Protein AF-A0A4Y4XP74-F1 (afdb_monomer_lite)

Structure (mmCIF, N/CA/C/O backbone):
data_AF-A0A4Y4XP74-F1
#
_entry.id   AF-A0A4Y4XP74-F1
#
loop_
_atom_site.group_PDB
_atom_site.id
_atom_site.type_symbol
_atom_site.label_atom_id
_atom_site.label_alt_id
_atom_site.label_comp_id
_atom_site.label_asym_id
_atom_site.label_entity_id
_atom_site.label_seq_id
_atom_site.pdbx_PDB_ins_code
_atom_site.Cartn_x
_atom_site.Cartn_y
_atom_site.Cartn_z
_atom_site.occupancy
_atom_site.B_iso_or_equiv
_atom_site.auth_seq_id
_atom_site.auth_comp_id
_atom_site.auth_asym_id
_atom_site.auth_atom_id
_atom_site.pdbx_PDB_model_num
ATOM 1 N N . VAL A 1 1 ? 3.881 -3.356 1.760 1.00 80.00 1 VAL A N 1
ATOM 2 C CA . VAL A 1 1 ? 5.289 -3.201 1.310 1.00 80.00 1 VAL A CA 1
ATOM 3 C C . VAL A 1 1 ? 5.474 -3.313 -0.202 1.00 80.00 1 VAL A C 1
ATOM 5 O O . VAL A 1 1 ? 6.354 -2.639 -0.710 1.00 80.00 1 VAL A O 1
ATOM 8 N N . GLN A 1 2 ? 4.648 -4.081 -0.934 1.00 97.31 2 GLN A N 1
ATOM 9 C CA . GLN A 1 2 ? 4.827 -4.290 -2.382 1.00 97.31 2 GLN A CA 1
ATOM 10 C C . GLN A 1 2 ? 4.894 -2.986 -3.195 1.00 97.31 2 GLN A C 1
ATOM 12 O O . GLN A 1 2 ? 5.856 -2.777 -3.920 1.00 97.31 2 GLN A O 1
ATOM 17 N N . VAL A 1 3 ? 3.930 -2.073 -3.022 1.00 98.19 3 VAL A N 1
ATOM 18 C CA . VAL A 1 3 ? 3.902 -0.797 -3.766 1.00 98.19 3 VAL A CA 1
ATOM 19 C C . VAL A 1 3 ? 5.115 0.085 -3.448 1.00 98.19 3 VAL A C 1
ATOM 21 O O . VAL A 1 3 ? 5.688 0.674 -4.353 1.00 98.19 3 VAL A O 1
ATOM 24 N N . MET A 1 4 ? 5.554 0.127 -2.186 1.00 98.31 4 MET A N 1
ATOM 25 C CA . MET A 1 4 ? 6.754 0.875 -1.778 1.00 98.31 4 MET A CA 1
ATOM 26 C C . MET A 1 4 ? 8.034 0.284 -2.396 1.00 98.31 4 MET A C 1
ATOM 28 O O . MET A 1 4 ? 8.922 1.019 -2.824 1.00 98.31 4 MET A O 1
ATOM 32 N N . GLY A 1 5 ? 8.123 -1.048 -2.480 1.00 98.50 5 GLY A N 1
ATOM 33 C CA . GLY A 1 5 ? 9.223 -1.730 -3.165 1.00 98.50 5 GLY A CA 1
ATOM 34 C C . GLY A 1 5 ? 9.224 -1.460 -4.670 1.00 98.50 5 GLY A C 1
ATOM 35 O O . GLY A 1 5 ? 10.266 -1.140 -5.238 1.00 98.50 5 GLY A O 1
ATOM 36 N N . ASN A 1 6 ? 8.048 -1.512 -5.298 1.00 98.44 6 ASN A N 1
ATOM 37 C CA . ASN A 1 6 ? 7.871 -1.191 -6.712 1.00 98.44 6 ASN A CA 1
ATOM 38 C C . ASN A 1 6 ? 8.270 0.262 -7.017 1.00 98.44 6 ASN A C 1
ATOM 40 O O . ASN A 1 6 ? 8.949 0.502 -8.012 1.00 98.44 6 ASN A O 1
ATOM 44 N N . ASP A 1 7 ? 7.901 1.216 -6.157 1.00 98.50 7 ASP A N 1
ATOM 45 C CA . ASP A 1 7 ? 8.295 2.625 -6.286 1.00 98.50 7 ASP A CA 1
ATOM 46 C C . ASP A 1 7 ? 9.816 2.804 -6.193 1.00 98.50 7 ASP A C 1
ATOM 48 O O . ASP A 1 7 ? 10.427 3.444 -7.048 1.00 98.50 7 ASP A O 1
ATOM 52 N N . THR A 1 8 ? 10.458 2.124 -5.239 1.00 98.44 8 THR A N 1
ATOM 53 C CA . THR A 1 8 ? 11.925 2.125 -5.121 1.00 98.44 8 THR A CA 1
ATOM 54 C C . THR A 1 8 ? 12.589 1.569 -6.387 1.00 98.44 8 THR A C 1
ATOM 56 O O . THR A 1 8 ? 13.534 2.165 -6.910 1.00 98.44 8 THR A O 1
ATOM 59 N N . ALA A 1 9 ? 12.084 0.452 -6.923 1.00 98.38 9 ALA A N 1
ATOM 60 C CA . ALA A 1 9 ? 12.598 -0.145 -8.156 1.00 98.38 9 ALA A CA 1
ATOM 61 C C . ALA A 1 9 ? 12.424 0.786 -9.370 1.00 98.38 9 ALA A C 1
ATOM 63 O O . ALA A 1 9 ? 13.342 0.910 -10.185 1.00 98.38 9 ALA A O 1
ATOM 64 N N . ILE A 1 10 ? 11.280 1.474 -9.468 1.00 98.50 10 ILE A N 1
ATOM 65 C CA . ILE A 1 10 ? 11.027 2.498 -10.490 1.00 98.50 10 ILE A CA 1
ATOM 66 C C . ILE A 1 10 ? 12.017 3.655 -10.345 1.00 98.50 10 ILE A C 1
ATOM 68 O O . ILE A 1 10 ? 12.624 4.046 -11.341 1.00 98.50 10 ILE A O 1
ATOM 72 N N . GLY A 1 11 ? 12.212 4.176 -9.131 1.00 98.25 11 GLY A N 1
ATOM 73 C CA . GLY A 1 11 ? 13.128 5.285 -8.861 1.00 98.25 11 GLY A CA 1
ATOM 74 C C . GLY A 1 11 ? 14.564 4.965 -9.277 1.00 98.25 11 GLY A C 1
ATOM 75 O O . GLY A 1 11 ? 15.197 5.748 -9.990 1.00 98.25 11 GLY A O 1
ATOM 76 N N . ILE A 1 12 ? 15.052 3.771 -8.926 1.00 98.25 12 ILE A N 1
ATOM 77 C CA . ILE A 1 12 ? 16.371 3.299 -9.365 1.00 98.25 12 ILE A CA 1
ATOM 78 C C . ILE A 1 12 ? 16.412 3.196 -10.895 1.00 98.25 12 ILE A C 1
ATOM 80 O O . ILE A 1 12 ? 17.285 3.798 -11.513 1.00 98.25 12 ILE A O 1
ATOM 84 N N . ALA A 1 13 ? 15.459 2.510 -11.530 1.00 97.44 13 ALA A N 1
ATOM 85 C CA . ALA A 1 13 ? 15.429 2.332 -12.986 1.00 97.44 13 ALA A CA 1
ATOM 86 C C . ALA A 1 13 ? 15.348 3.660 -13.766 1.00 97.44 13 ALA A C 1
ATOM 88 O O . ALA A 1 13 ? 15.978 3.816 -14.816 1.00 97.44 13 ALA A O 1
ATOM 89 N N . ALA A 1 14 ? 14.603 4.637 -13.249 1.00 96.88 14 ALA A N 1
ATOM 90 C CA . ALA A 1 14 ? 14.483 5.963 -13.841 1.00 96.88 14 ALA A CA 1
ATOM 91 C C . ALA A 1 14 ? 15.822 6.723 -13.819 1.00 96.88 14 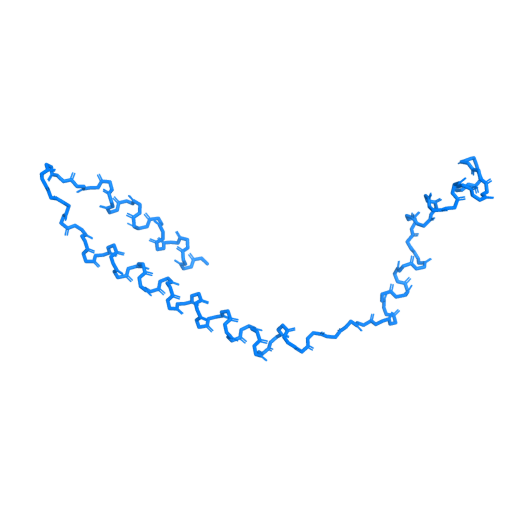ALA A C 1
ATOM 93 O O . ALA A 1 14 ? 16.145 7.403 -14.794 1.00 96.88 14 ALA A O 1
ATOM 94 N N . SER A 1 15 ? 16.627 6.544 -12.763 1.00 97.12 15 SER A N 1
ATOM 95 C CA . SER A 1 15 ? 17.951 7.174 -12.621 1.00 97.12 15 SER A CA 1
ATOM 96 C C . SER A 1 15 ? 19.018 6.632 -13.583 1.00 97.12 15 SER A C 1
ATOM 98 O O . SER A 1 15 ? 20.012 7.307 -13.827 1.00 97.12 15 SER A O 1
ATOM 100 N N . GLN A 1 16 ? 18.826 5.432 -14.143 1.00 97.00 16 GLN A N 1
ATOM 101 C CA . GLN A 1 16 ? 19.823 4.731 -14.969 1.00 97.00 16 GLN A CA 1
ATOM 102 C C . GLN A 1 16 ? 19.657 4.988 -16.483 1.00 97.00 16 GLN A C 1
ATOM 104 O O . GLN A 1 16 ? 19.983 4.138 -17.316 1.00 97.00 16 GLN A O 1
ATOM 109 N N . GLY A 1 17 ? 19.103 6.142 -16.866 1.00 92.44 17 GLY A N 1
ATOM 110 C CA . GLY A 1 17 ? 19.029 6.564 -18.268 1.00 92.44 17 GLY A CA 1
ATOM 111 C C . GLY A 1 17 ? 20.397 7.000 -18.799 1.00 92.44 17 GLY A C 1
ATOM 112 O O . GLY A 1 17 ? 21.124 7.694 -18.096 1.00 92.44 17 GLY A O 1
ATOM 113 N N . ASN A 1 18 ? 20.738 6.627 -20.036 1.00 91.88 18 ASN A N 1
ATOM 114 C CA . ASN A 1 18 ? 21.992 7.036 -20.673 1.00 91.88 18 ASN A CA 1
ATOM 115 C C . ASN A 1 18 ? 21.696 7.841 -21.943 1.00 91.88 18 ASN A C 1
ATOM 117 O O . ASN A 1 18 ? 21.002 7.355 -22.835 1.00 91.88 18 ASN A O 1
ATOM 121 N N . PHE A 1 19 ? 22.245 9.057 -22.015 1.00 93.50 19 PHE A N 1
ATOM 122 C CA . PHE A 1 19 ? 22.097 9.982 -23.144 1.00 93.50 19 PHE A CA 1
ATOM 123 C C . PHE A 1 19 ? 20.630 10.176 -23.574 1.00 93.50 19 PHE A C 1
ATOM 125 O O . PHE A 1 19 ? 19.808 10.622 -22.772 1.00 93.50 19 PHE A O 1
ATOM 132 N N . GLU A 1 20 ? 20.288 9.858 -24.823 1.00 93.25 20 GLU A N 1
ATOM 133 C CA . GLU A 1 20 ? 18.979 10.126 -25.416 1.00 93.25 20 GLU A CA 1
ATOM 134 C C . GLU A 1 20 ? 17.887 9.146 -24.961 1.00 93.25 20 GLU A C 1
ATOM 136 O O . GLU A 1 20 ? 16.703 9.397 -25.206 1.00 93.25 20 GLU A O 1
ATOM 141 N N . LEU A 1 21 ? 18.240 8.018 -24.322 1.00 92.88 21 LEU A N 1
ATOM 142 C CA . LEU A 1 21 ? 17.270 6.961 -24.048 1.00 92.88 21 LEU A CA 1
ATOM 143 C C . LEU A 1 21 ? 17.497 6.217 -22.727 1.00 92.88 21 LEU A C 1
ATOM 145 O O . LEU A 1 21 ? 18.553 5.667 -22.429 1.00 92.88 21 LEU A O 1
ATOM 149 N N . ASN A 1 22 ? 16.417 6.086 -21.959 1.00 96.12 22 ASN A N 1
ATOM 150 C CA . ASN A 1 22 ? 16.339 5.129 -20.860 1.00 96.12 22 ASN A CA 1
ATOM 151 C C . ASN A 1 22 ? 15.831 3.774 -21.392 1.00 96.12 22 ASN A C 1
ATOM 153 O O . ASN A 1 22 ? 14.725 3.700 -21.930 1.00 96.12 22 ASN A O 1
ATOM 157 N N . VAL A 1 23 ? 16.624 2.710 -21.232 1.00 96.19 23 VAL A N 1
ATOM 158 C CA . VAL A 1 23 ? 16.307 1.341 -21.693 1.00 96.19 23 VAL A CA 1
ATOM 159 C C . VAL A 1 23 ? 15.595 0.479 -20.640 1.00 96.19 23 VAL A C 1
ATOM 161 O O . VAL A 1 23 ? 15.135 -0.617 -20.944 1.00 96.19 23 VAL A O 1
ATOM 164 N N . PHE A 1 24 ? 15.414 0.987 -19.418 1.00 97.62 24 PHE A N 1
ATOM 165 C CA . PHE A 1 24 ? 14.703 0.321 -18.320 1.00 97.62 24 PHE A CA 1
ATOM 166 C C . PHE A 1 24 ? 13.178 0.535 -18.361 1.00 97.62 24 PHE A C 1
ATOM 168 O O . PHE A 1 24 ? 12.460 0.174 -17.428 1.00 97.62 24 PHE A O 1
ATOM 175 N N . LYS A 1 25 ? 12.637 1.087 -19.456 1.00 97.12 25 LYS A N 1
ATOM 176 C CA . LYS A 1 25 ? 11.191 1.319 -19.630 1.00 97.12 25 LYS A CA 1
ATOM 177 C C . LYS A 1 25 ? 10.321 0.083 -19.331 1.00 97.12 25 LYS A C 1
ATOM 179 O O . LYS A 1 25 ? 9.306 0.274 -18.663 1.00 97.12 25 LYS A O 1
ATOM 184 N N . PRO A 1 26 ? 10.683 -1.159 -19.734 1.00 98.38 26 PRO A N 1
ATOM 185 C CA . PRO A 1 26 ? 9.864 -2.336 -19.434 1.00 98.38 26 PRO A CA 1
ATOM 186 C C . PRO A 1 26 ? 9.696 -2.610 -17.933 1.00 98.38 26 PRO A C 1
ATOM 188 O O . PRO A 1 26 ? 8.588 -2.902 -17.488 1.00 98.38 26 PRO A O 1
ATOM 191 N N . VAL A 1 27 ? 10.761 -2.473 -17.133 1.00 98.06 27 VAL A N 1
ATOM 192 C CA . VAL A 1 27 ? 10.673 -2.699 -15.679 1.00 98.06 27 VAL A CA 1
ATOM 193 C C . VAL A 1 27 ? 9.912 -1.570 -14.985 1.00 98.06 27 VAL A C 1
ATOM 195 O O . VAL A 1 27 ? 9.140 -1.837 -14.064 1.00 98.06 27 VAL A O 1
ATOM 198 N N . ILE A 1 28 ? 10.052 -0.331 -15.467 1.00 98.56 28 ILE A N 1
ATOM 199 C CA . ILE A 1 28 ? 9.304 0.822 -14.951 1.00 98.56 28 ILE A CA 1
ATOM 200 C C . ILE A 1 28 ? 7.800 0.613 -15.155 1.00 98.56 28 ILE A C 1
ATOM 202 O O . ILE A 1 28 ? 7.036 0.662 -14.190 1.00 98.56 28 ILE A O 1
ATOM 206 N N . ILE A 1 29 ? 7.367 0.333 -16.391 1.00 98.62 29 ILE A N 1
ATOM 207 C CA . ILE A 1 29 ? 5.935 0.200 -16.687 1.00 98.62 29 ILE A CA 1
ATOM 208 C C . ILE A 1 29 ? 5.322 -1.034 -16.021 1.00 98.62 29 ILE A C 1
ATOM 210 O O . ILE A 1 29 ? 4.194 -0.966 -15.540 1.00 98.62 29 ILE A O 1
ATOM 214 N N . TYR A 1 30 ? 6.067 -2.137 -15.923 1.00 98.69 30 TYR A N 1
ATOM 215 C CA . TYR A 1 30 ? 5.597 -3.336 -15.235 1.00 98.69 30 TYR A CA 1
ATOM 216 C C . TYR A 1 30 ? 5.311 -3.068 -13.751 1.00 98.69 30 TYR A C 1
ATOM 218 O O . TYR A 1 30 ? 4.211 -3.352 -13.279 1.00 98.69 30 TYR A O 1
ATOM 226 N N . ASN A 1 31 ? 6.273 -2.487 -13.024 1.00 98.56 31 ASN A N 1
ATOM 227 C CA . ASN A 1 31 ? 6.109 -2.195 -11.597 1.00 98.56 31 ASN A CA 1
ATOM 228 C C . ASN A 1 31 ? 4.994 -1.174 -11.355 1.00 98.56 31 ASN A C 1
ATOM 230 O O . ASN A 1 31 ? 4.229 -1.313 -10.401 1.00 98.56 31 ASN A O 1
ATOM 234 N N . PHE A 1 32 ? 4.857 -0.190 -12.245 1.00 98.56 32 PHE A N 1
ATOM 235 C CA . PHE A 1 32 ? 3.788 0.798 -12.173 1.00 98.56 32 PHE A CA 1
ATOM 236 C C . PHE A 1 32 ? 2.402 0.159 -12.347 1.00 98.56 32 PHE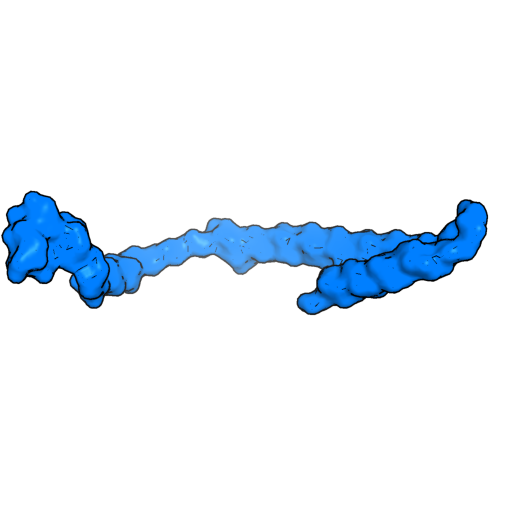 A C 1
ATOM 238 O O . PHE A 1 32 ? 1.530 0.332 -11.495 1.00 98.56 32 PHE A O 1
ATOM 245 N N . LEU A 1 33 ? 2.207 -0.636 -13.405 1.00 98.75 33 LEU A N 1
ATOM 246 C CA . LEU A 1 33 ? 0.936 -1.319 -13.665 1.00 98.75 33 LEU A CA 1
ATOM 247 C C . LEU A 1 33 ? 0.606 -2.354 -12.584 1.00 98.75 33 LEU A C 1
ATOM 249 O O . LEU A 1 33 ? -0.555 -2.484 -12.195 1.00 98.75 33 LEU A O 1
ATOM 253 N N . GLN A 1 34 ? 1.611 -3.062 -12.063 1.00 98.62 34 GLN A N 1
ATOM 254 C CA . GLN A 1 34 ? 1.413 -3.982 -10.947 1.00 98.62 34 GLN A CA 1
ATOM 255 C C . GLN A 1 34 ? 0.943 -3.233 -9.694 1.00 98.62 34 GLN A C 1
ATOM 257 O O . GLN A 1 34 ? -0.014 -3.667 -9.054 1.00 98.62 34 GLN A O 1
ATOM 262 N N . SER A 1 35 ? 1.577 -2.107 -9.354 1.00 98.69 35 SER A N 1
ATOM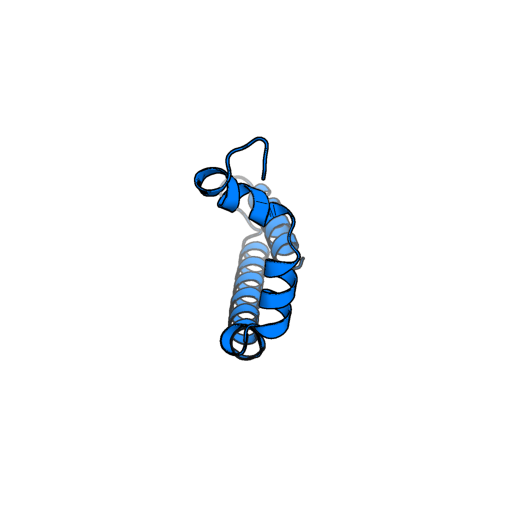 263 C CA . SER A 1 35 ? 1.171 -1.283 -8.210 1.00 98.69 35 SER A CA 1
ATOM 264 C C . SER A 1 35 ? -0.253 -0.759 -8.359 1.00 98.69 35 SER A C 1
ATOM 266 O O . SER A 1 35 ? -1.026 -0.860 -7.408 1.00 98.69 35 SER A O 1
ATOM 268 N N . LEU A 1 36 ? -0.617 -0.260 -9.547 1.00 98.62 36 LEU A N 1
ATOM 269 C CA . LEU A 1 36 ? -1.980 0.193 -9.828 1.00 98.62 36 LEU A CA 1
ATOM 270 C C . LEU A 1 36 ? -2.991 -0.925 -9.605 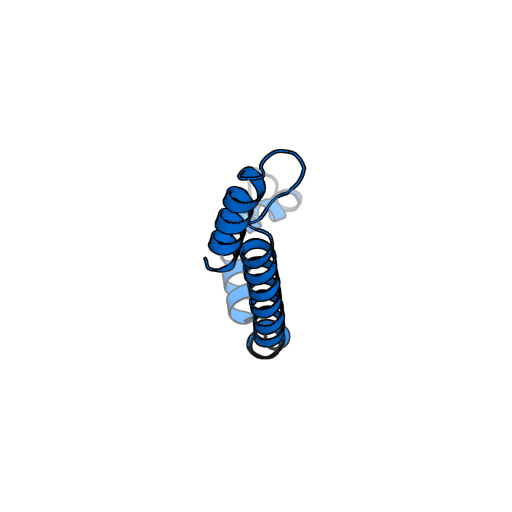1.00 98.62 36 LEU A C 1
ATOM 272 O O . LEU A 1 36 ? -3.940 -0.739 -8.853 1.00 98.62 36 LEU A O 1
ATOM 276 N N . ARG A 1 37 ? -2.757 -2.099 -10.196 1.00 98.62 37 ARG A N 1
ATOM 277 C CA . ARG A 1 37 ? -3.668 -3.235 -10.050 1.00 98.62 37 ARG A CA 1
ATOM 278 C C . ARG A 1 37 ? -3.837 -3.652 -8.591 1.00 98.62 37 ARG A C 1
ATOM 280 O O . ARG A 1 37 ? -4.958 -3.816 -8.134 1.00 98.62 37 ARG A O 1
ATOM 287 N N . LEU A 1 38 ? -2.735 -3.786 -7.852 1.00 98.56 38 LEU A N 1
ATOM 288 C CA . LEU A 1 38 ? -2.784 -4.171 -6.440 1.00 98.56 38 LEU A CA 1
ATOM 289 C C . LEU A 1 38 ? -3.552 -3.154 -5.594 1.00 98.56 38 LEU A C 1
ATOM 291 O O . LEU A 1 38 ? -4.362 -3.550 -4.759 1.00 98.56 38 LEU A O 1
ATOM 295 N N . LEU A 1 39 ? -3.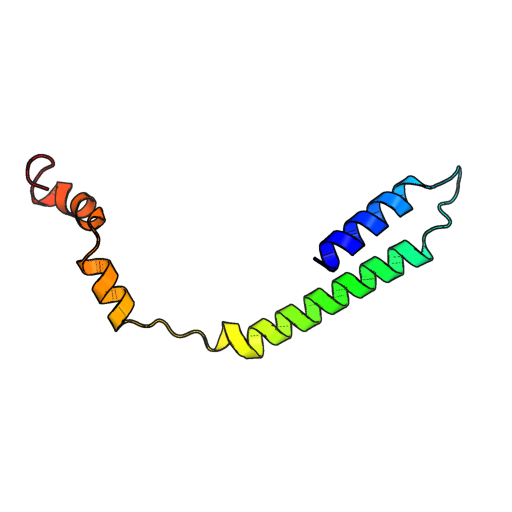313 -1.857 -5.797 1.00 98.62 39 LEU A N 1
ATOM 296 C CA . LEU A 1 39 ? -4.041 -0.810 -5.082 1.00 98.62 39 LEU A CA 1
ATOM 297 C C . LEU A 1 39 ? -5.524 -0.811 -5.447 1.00 98.62 39 LEU A C 1
ATOM 299 O O . LEU A 1 39 ? -6.349 -0.859 -4.544 1.00 98.62 39 LEU A O 1
ATOM 303 N N . SER A 1 40 ? -5.867 -0.827 -6.734 1.00 98.56 40 SER A N 1
ATOM 304 C CA . SER A 1 40 ? -7.262 -0.849 -7.182 1.00 98.56 40 SER A CA 1
ATOM 305 C C . SER A 1 40 ? -8.018 -2.062 -6.639 1.00 98.56 40 SER A C 1
ATOM 307 O O . SER A 1 40 ? -9.048 -1.892 -5.990 1.00 98.56 40 SER A O 1
ATOM 309 N N . ASP A 1 41 ? -7.473 -3.266 -6.823 1.00 98.50 41 ASP A N 1
ATOM 310 C CA . ASP A 1 41 ? -8.126 -4.505 -6.392 1.00 98.50 41 ASP A CA 1
ATOM 311 C C . ASP A 1 41 ? -8.258 -4.552 -4.855 1.00 98.50 41 ASP A C 1
ATOM 313 O O . ASP A 1 41 ? -9.292 -4.962 -4.323 1.00 98.50 41 ASP A O 1
ATOM 317 N N . SER A 1 42 ? -7.234 -4.101 -4.115 1.00 98.12 42 SER A N 1
ATOM 318 C CA . SER A 1 42 ? -7.268 -4.100 -2.643 1.00 98.12 42 SER A CA 1
ATOM 319 C C . SER A 1 42 ? -8.195 -3.039 -2.058 1.00 98.12 42 SER A C 1
ATOM 321 O O . SER A 1 42 ? -8.858 -3.320 -1.063 1.00 98.12 42 SER A O 1
ATOM 323 N N . MET A 1 43 ? -8.273 -1.849 -2.655 1.00 98.50 43 MET A N 1
ATOM 324 C CA . MET A 1 43 ? -9.182 -0.790 -2.210 1.00 98.50 43 MET A CA 1
ATOM 325 C C . MET A 1 43 ? -10.640 -1.190 -2.428 1.00 98.50 43 MET A C 1
ATOM 327 O O . MET A 1 43 ? -11.454 -1.010 -1.524 1.00 98.50 43 MET A O 1
ATOM 331 N N . GLU A 1 44 ? -10.954 -1.784 -3.581 1.00 98.56 44 GLU A N 1
ATOM 332 C CA . GLU A 1 44 ? -12.295 -2.297 -3.864 1.00 98.56 44 GLU A CA 1
ATOM 333 C C . GLU A 1 44 ? -12.668 -3.417 -2.883 1.00 98.56 44 GLU A C 1
ATOM 335 O O . GLU A 1 44 ? -13.702 -3.360 -2.218 1.00 98.56 44 GLU A O 1
ATOM 340 N N . SER A 1 45 ? -11.772 -4.394 -2.708 1.00 98.50 45 SER A N 1
ATOM 341 C CA . SER A 1 45 ? -11.957 -5.492 -1.757 1.00 98.50 45 SER A CA 1
ATOM 342 C C . SER A 1 45 ? -12.135 -4.988 -0.320 1.00 98.50 45 SER A C 1
ATOM 344 O O . SER A 1 45 ? -13.049 -5.418 0.382 1.00 98.50 45 SER A O 1
ATOM 346 N N . PHE A 1 46 ? -11.321 -4.024 0.117 1.00 98.56 46 PHE A N 1
ATOM 347 C CA . PHE A 1 46 ? -11.442 -3.414 1.439 1.00 98.56 46 PHE A CA 1
ATOM 348 C C . PHE A 1 46 ? -12.778 -2.689 1.614 1.00 98.56 46 PHE A C 1
ATOM 350 O O . PHE A 1 46 ? -13.404 -2.812 2.666 1.00 98.56 46 PHE A O 1
ATOM 357 N N . ASN A 1 47 ? -13.243 -1.966 0.594 1.00 98.44 47 ASN A N 1
ATOM 358 C CA . ASN A 1 47 ? -14.532 -1.292 0.645 1.00 98.44 47 ASN A CA 1
ATOM 359 C C . ASN A 1 47 ? -15.691 -2.292 0.787 1.00 98.44 47 ASN A C 1
ATOM 361 O O . ASN A 1 47 ? -16.514 -2.157 1.696 1.00 98.44 47 ASN A O 1
ATOM 365 N N . ILE A 1 48 ? -15.721 -3.325 -0.061 1.00 98.31 48 ILE A N 1
ATOM 366 C CA . ILE A 1 48 ? -16.790 -4.337 -0.080 1.00 98.31 48 ILE A CA 1
ATOM 367 C C . ILE A 1 48 ? -16.778 -5.188 1.194 1.00 98.31 48 ILE A C 1
ATOM 369 O O . ILE A 1 48 ? -17.827 -5.448 1.776 1.00 98.31 48 ILE A O 1
ATOM 373 N N . HIS A 1 49 ? -15.605 -5.646 1.627 1.00 98.19 49 HIS A N 1
ATOM 374 C CA . HIS A 1 49 ? -15.493 -6.672 2.667 1.00 98.19 49 HIS A CA 1
ATOM 375 C C . HIS A 1 49 ? -15.158 -6.125 4.056 1.00 98.19 49 HIS A C 1
ATOM 377 O O . HIS A 1 49 ? -15.092 -6.898 5.011 1.00 98.19 49 HIS A O 1
ATOM 383 N N . CYS A 1 50 ? -14.926 -4.819 4.191 1.00 98.00 50 CYS A N 1
ATOM 384 C CA . CYS A 1 50 ? -14.629 -4.203 5.477 1.00 98.00 50 CYS A CA 1
ATOM 385 C C . CYS A 1 50 ? -15.327 -2.852 5.630 1.00 98.00 50 CYS A C 1
ATOM 387 O O . CYS A 1 50 ? -16.252 -2.753 6.430 1.00 98.00 50 CYS A O 1
ATOM 389 N N . ALA A 1 51 ? -14.924 -1.833 4.865 1.00 98.00 51 ALA A N 1
ATOM 390 C CA . ALA A 1 51 ? -15.276 -0.442 5.151 1.00 98.00 51 ALA A CA 1
ATOM 391 C C . ALA A 1 51 ? -16.787 -0.171 5.122 1.00 98.00 51 ALA A C 1
ATOM 393 O O . ALA A 1 51 ? -17.304 0.480 6.027 1.00 98.00 51 ALA A O 1
ATOM 394 N N . SER A 1 52 ? -17.494 -0.694 4.117 1.00 97.69 52 SER A N 1
ATOM 395 C CA . SER A 1 52 ? -18.938 -0.475 3.949 1.00 97.69 52 SER A CA 1
ATOM 396 C C . SER A 1 52 ? -19.798 -1.078 5.064 1.00 97.69 52 SER A C 1
ATOM 398 O O . SER A 1 52 ? -20.919 -0.624 5.268 1.00 97.69 52 SER A O 1
ATOM 400 N N . GLY A 1 53 ? -19.279 -2.072 5.792 1.00 97.12 53 GLY A N 1
ATOM 401 C CA . GLY A 1 53 ? -19.976 -2.746 6.889 1.00 97.12 53 GLY A CA 1
ATOM 402 C C . GLY A 1 53 ? -19.525 -2.315 8.285 1.00 97.12 53 GLY A C 1
ATOM 403 O O . GLY A 1 53 ? -19.878 -2.979 9.260 1.00 97.12 53 GLY A O 1
ATOM 404 N N . ILE A 1 54 ? -18.704 -1.267 8.410 1.00 97.81 54 ILE A N 1
ATOM 405 C CA . ILE A 1 54 ? -18.232 -0.800 9.719 1.00 97.81 54 ILE A CA 1
ATOM 406 C C . ILE A 1 54 ? -19.392 -0.160 10.482 1.00 97.81 54 ILE A C 1
ATOM 408 O O . ILE A 1 54 ? -19.883 0.902 10.110 1.00 97.81 54 ILE A O 1
ATOM 412 N N . GLU A 1 55 ? -19.747 -0.764 11.614 1.00 97.88 55 GLU A N 1
ATOM 413 C CA . GLU A 1 55 ? -20.724 -0.226 12.557 1.00 97.88 55 GLU A CA 1
ATOM 414 C C . GLU A 1 55 ? -20.050 0.166 13.882 1.00 97.88 55 GLU A C 1
ATOM 416 O O . GLU A 1 55 ? -19.221 -0.584 14.416 1.00 97.88 55 GLU A O 1
ATOM 421 N N . PRO A 1 56 ? -20.386 1.331 14.461 1.00 96.38 56 PRO A N 1
ATOM 422 C CA . PRO A 1 56 ? -19.829 1.747 15.737 1.00 96.38 56 PRO A CA 1
ATOM 423 C C . PRO A 1 56 ? -20.417 0.922 16.887 1.00 96.38 56 PRO A C 1
ATOM 425 O O . PRO A 1 56 ? -21.633 0.847 17.067 1.00 96.38 56 PRO A O 1
ATOM 428 N N . ASN A 1 57 ? -19.555 0.394 17.759 1.00 97.69 57 ASN A N 1
ATOM 429 C CA . ASN A 1 57 ? -19.998 -0.168 19.035 1.00 97.69 57 ASN A CA 1
ATOM 430 C C . ASN A 1 57 ? -20.346 0.971 20.008 1.00 97.69 57 ASN A C 1
ATOM 432 O O . ASN A 1 57 ? -19.487 1.461 20.745 1.00 97.69 57 ASN A O 1
ATOM 436 N N . ARG A 1 58 ? -21.609 1.410 19.974 1.00 97.12 58 ARG A N 1
ATOM 437 C CA . ARG A 1 58 ? -22.104 2.556 20.751 1.00 97.12 58 ARG A CA 1
ATOM 438 C C . ARG A 1 58 ? -21.943 2.373 22.256 1.00 97.12 58 ARG A C 1
ATOM 440 O O . ARG A 1 58 ? -21.531 3.319 22.908 1.00 97.12 58 ARG A O 1
ATOM 447 N N . GLU A 1 59 ? -22.194 1.176 22.779 1.00 97.25 59 GLU A N 1
ATOM 448 C CA . GLU A 1 59 ? -22.063 0.880 24.212 1.00 97.25 59 GLU A CA 1
ATOM 449 C C . GLU A 1 59 ? -20.622 1.082 24.697 1.00 97.25 59 GLU A C 1
ATOM 451 O O . GLU A 1 59 ? -20.381 1.779 25.680 1.00 97.25 59 GLU A O 1
ATOM 456 N N . LYS A 1 60 ? -19.637 0.542 23.967 1.00 96.69 60 LYS A N 1
ATOM 457 C CA . LYS A 1 60 ? -18.224 0.738 24.317 1.00 96.69 60 LYS A CA 1
ATOM 458 C C . LYS A 1 60 ? -17.779 2.184 24.150 1.00 96.69 60 LYS A C 1
ATOM 460 O O . LYS A 1 60 ? -17.022 2.678 24.980 1.00 96.69 60 LYS A O 1
ATOM 465 N N . ILE A 1 61 ? -18.217 2.848 23.081 1.00 96.50 61 ILE A N 1
ATOM 466 C CA . ILE A 1 61 ? -17.901 4.263 22.851 1.00 96.50 61 ILE A CA 1
ATOM 467 C C . ILE A 1 61 ? -18.430 5.110 24.013 1.00 96.50 61 ILE A C 1
ATOM 469 O O . ILE A 1 61 ? -17.685 5.929 24.541 1.00 96.50 61 ILE A O 1
ATOM 473 N N . ASP A 1 62 ? -19.673 4.879 24.433 1.00 94.56 62 ASP A N 1
ATOM 474 C CA . ASP A 1 62 ? -20.307 5.590 25.542 1.00 94.56 62 ASP A CA 1
ATOM 475 C C . ASP A 1 62 ? -19.589 5.337 26.873 1.00 94.56 62 ASP A C 1
ATOM 477 O O . ASP A 1 62 ? -19.249 6.279 27.589 1.00 94.56 62 ASP A O 1
ATOM 481 N N . TYR A 1 63 ? -19.249 4.075 27.152 1.00 95.62 63 TYR A N 1
ATOM 482 C CA . TYR A 1 63 ? -18.456 3.714 28.322 1.00 95.62 63 TYR A CA 1
ATOM 483 C C . TYR A 1 63 ? -17.123 4.474 28.358 1.00 95.62 63 TYR A C 1
ATOM 485 O O . TYR A 1 63 ? -16.812 5.122 29.358 1.00 95.62 63 TYR A O 1
ATOM 493 N N . TYR A 1 64 ? -16.337 4.439 27.275 1.00 94.19 64 TYR A N 1
ATOM 494 C CA . TYR A 1 64 ? -15.038 5.118 27.240 1.00 94.19 64 TYR A CA 1
ATOM 495 C C . TYR A 1 64 ? -15.161 6.637 27.284 1.00 94.19 64 TYR A C 1
ATOM 497 O O . TYR A 1 64 ? -14.300 7.289 27.873 1.00 94.19 64 TYR A O 1
ATOM 505 N N . LEU A 1 65 ? -16.218 7.199 26.694 1.00 91.50 65 LEU A N 1
ATOM 506 C CA . LEU A 1 65 ? -16.492 8.627 26.769 1.00 91.50 65 LEU A CA 1
ATOM 507 C C . LEU A 1 65 ? -16.684 9.051 28.228 1.00 91.50 65 LEU A C 1
ATOM 509 O O . LEU A 1 65 ? -15.949 9.912 28.700 1.00 91.50 65 LEU A O 1
ATOM 513 N N . HIS A 1 66 ? -17.599 8.402 28.952 1.00 88.38 66 HIS A N 1
ATOM 514 C CA . HIS A 1 66 ? -17.946 8.759 30.332 1.00 88.38 66 HIS A CA 1
ATOM 515 C C . HIS A 1 66 ? -16.851 8.452 31.361 1.00 88.38 66 HIS A C 1
ATOM 517 O O . HIS A 1 66 ? -16.829 9.059 32.428 1.00 88.38 66 HIS A O 1
ATOM 523 N N . HIS A 1 67 ? -15.920 7.552 31.041 1.00 87.56 67 HIS A N 1
ATOM 524 C CA . HIS A 1 67 ? -14.770 7.238 31.896 1.00 87.56 67 HIS A CA 1
ATOM 525 C C . HIS A 1 67 ? -13.491 7.984 31.476 1.00 87.56 67 HIS A C 1
ATOM 527 O O . HIS A 1 67 ? -12.415 7.725 32.019 1.00 87.56 67 HIS A O 1
ATOM 533 N N . SER A 1 68 ? -13.582 8.908 30.515 1.00 87.31 68 SER A N 1
ATOM 534 C CA . SER A 1 68 ? -12.449 9.722 30.082 1.00 87.31 68 SER A CA 1
ATOM 535 C C . SER A 1 68 ? -12.238 10.921 31.005 1.00 87.31 68 SER A C 1
ATOM 537 O O . SER A 1 68 ? -13.116 11.767 31.163 1.00 87.31 68 SER A O 1
ATOM 539 N N . LEU A 1 69 ? -11.015 11.062 31.525 1.00 81.94 69 LEU A N 1
ATOM 540 C CA . LEU A 1 69 ? -10.587 12.239 32.293 1.00 81.94 69 LEU A CA 1
ATOM 541 C C . LEU A 1 69 ? -10.605 13.533 31.463 1.00 81.94 69 LEU A C 1
ATOM 543 O O . LEU A 1 69 ? -10.619 14.621 32.022 1.00 81.94 69 LEU A O 1
ATOM 547 N N . MET A 1 70 ? -10.642 13.438 30.130 1.00 86.00 70 MET A N 1
ATOM 548 C CA . MET A 1 70 ? -10.686 14.613 29.252 1.00 86.00 70 MET A CA 1
ATOM 549 C C . MET A 1 70 ? -12.035 15.349 29.301 1.00 86.00 70 MET A C 1
ATOM 551 O O . MET A 1 70 ? -12.117 16.491 28.850 1.00 86.00 70 MET A O 1
ATOM 555 N N . LEU A 1 71 ? -13.088 14.738 29.866 1.00 76.38 71 LEU A N 1
ATOM 556 C CA . LEU A 1 71 ? -14.386 15.400 30.055 1.00 76.38 71 LEU A CA 1
ATOM 557 C C . LEU A 1 71 ? -14.313 16.594 31.023 1.00 76.38 71 LEU A C 1
ATOM 559 O O . LEU A 1 71 ? -15.103 17.527 30.893 1.00 76.38 71 LEU A O 1
ATOM 563 N N . VAL A 1 72 ? -13.325 16.618 31.925 1.00 71.56 72 VAL A N 1
ATOM 564 C CA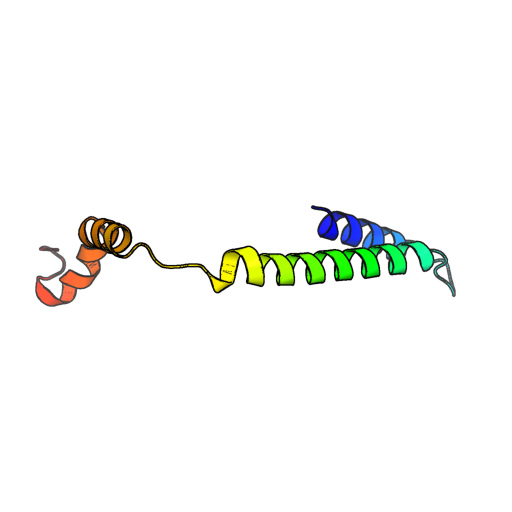 . VAL A 1 72 ? -13.039 17.739 32.841 1.00 71.56 72 VAL A CA 1
ATOM 565 C C . VAL A 1 72 ? -12.862 19.065 32.104 1.00 71.56 72 VAL A C 1
ATOM 567 O O . VAL A 1 72 ? -13.363 20.103 32.531 1.00 71.56 72 VAL A O 1
ATOM 570 N N . THR A 1 73 ? -12.235 19.052 30.927 1.00 74.75 73 THR A N 1
ATOM 571 C CA . THR A 1 73 ? -12.015 20.284 30.159 1.00 74.75 73 THR A CA 1
ATOM 572 C C . THR A 1 73 ? -13.325 20.891 29.646 1.00 74.75 73 THR A C 1
ATOM 574 O O . THR A 1 73 ? -13.432 22.112 29.542 1.00 74.75 73 THR A O 1
ATOM 577 N N . ALA A 1 74 ? -14.341 20.064 29.376 1.00 74.31 74 ALA A N 1
ATOM 578 C CA . ALA A 1 74 ? -15.676 20.529 28.999 1.00 74.31 74 ALA A CA 1
ATOM 579 C C . ALA A 1 74 ? -16.477 21.074 30.199 1.00 74.31 74 ALA A C 1
ATOM 581 O O . ALA A 1 74 ? -17.425 21.832 30.003 1.00 74.31 74 ALA A O 1
ATOM 582 N N . LEU A 1 75 ? -16.088 20.727 31.431 1.00 66.12 75 LEU A N 1
ATOM 583 C CA . LEU A 1 75 ? -16.723 21.183 32.671 1.00 66.12 75 LEU A CA 1
ATOM 584 C C . LEU A 1 75 ? -16.185 22.541 33.155 1.00 66.12 75 LEU A C 1
ATOM 586 O O . LEU A 1 75 ? -16.907 23.270 33.835 1.00 66.12 75 LEU A O 1
ATOM 590 N N . ASN A 1 76 ? -14.981 22.944 32.732 1.00 69.94 76 ASN A N 1
ATOM 591 C CA . ASN A 1 76 ? -14.362 24.233 33.077 1.00 69.94 76 ASN A CA 1
ATOM 592 C C . ASN A 1 76 ? -15.284 25.471 32.953 1.00 69.94 76 ASN A C 1
ATOM 594 O O . ASN A 1 76 ? -15.270 26.294 33.869 1.00 69.94 76 ASN A O 1
ATOM 598 N N . PRO A 1 77 ? -16.106 25.642 31.894 1.00 69.88 77 PRO A N 1
ATOM 599 C CA . PRO A 1 77 ? -17.015 26.789 31.774 1.00 69.88 77 PRO A CA 1
ATOM 600 C C . PRO A 1 77 ? -18.208 26.746 32.740 1.00 69.88 77 PRO A C 1
ATOM 602 O O . PRO A 1 77 ? -18.842 27.773 32.971 1.00 69.88 77 PRO A O 1
ATOM 605 N N . HIS A 1 78 ? -18.539 25.565 33.269 1.00 72.81 78 HIS A N 1
ATOM 606 C CA . HIS A 1 78 ? -19.732 25.330 34.083 1.00 72.81 78 HIS A CA 1
ATOM 607 C C . HIS A 1 78 ? -19.438 25.279 35.586 1.00 72.81 78 HIS A C 1
ATOM 609 O O . HIS A 1 78 ? -20.269 25.730 36.370 1.00 72.81 78 HIS A O 1
ATOM 615 N N . VAL A 1 79 ? -18.274 24.762 35.991 1.00 76.38 79 VAL A N 1
ATOM 616 C CA . VAL A 1 79 ? -17.881 24.638 37.411 1.00 76.38 79 VAL A CA 1
ATOM 617 C C . VAL A 1 79 ? -16.632 25.444 37.786 1.00 76.38 79 VAL A C 1
ATOM 619 O O . VAL A 1 79 ? -16.365 25.627 38.972 1.00 76.38 79 VAL A O 1
ATOM 622 N N . GLY A 1 80 ? -15.924 26.019 36.808 1.00 56.72 80 GLY A N 1
ATOM 623 C CA . GLY A 1 80 ? -14.695 26.785 37.024 1.00 56.72 80 GLY A CA 1
ATOM 624 C C . GLY A 1 80 ? -13.447 25.899 37.095 1.00 56.72 80 GLY A C 1
ATOM 625 O O . GLY A 1 80 ? -13.507 24.758 37.536 1.00 56.72 80 GLY A O 1
ATOM 626 N N . TYR A 1 81 ? -12.306 26.444 36.664 1.00 63.66 81 TYR A N 1
ATOM 627 C CA . TYR A 1 81 ? -11.054 25.698 36.459 1.00 63.66 81 TYR A CA 1
ATOM 628 C C . TYR A 1 81 ? -10.474 25.049 37.728 1.00 63.66 81 TYR A C 1
ATOM 630 O O . TYR A 1 81 ? -9.805 24.031 37.637 1.00 63.66 81 TYR A O 1
ATOM 638 N N . GLU A 1 82 ? -10.722 25.617 38.912 1.00 64.38 82 GLU A N 1
ATOM 639 C CA . GLU A 1 82 ? -10.250 25.038 40.182 1.00 64.38 82 GLU A CA 1
ATOM 640 C C . GLU A 1 82 ? -11.125 23.877 40.689 1.00 64.38 82 GLU A C 1
ATOM 642 O O . GLU A 1 82 ? -10.684 23.120 41.549 1.00 64.38 82 GLU A O 1
ATOM 647 N N . ASN A 1 83 ? -12.347 23.729 40.162 1.00 61.16 83 ASN A N 1
ATOM 648 C CA . ASN A 1 83 ? -13.317 22.713 40.592 1.00 61.16 83 ASN A CA 1
ATOM 649 C C . ASN A 1 83 ? -13.511 21.578 39.574 1.00 61.16 83 ASN A C 1
ATOM 651 O O . ASN A 1 83 ? -14.295 20.665 39.840 1.00 61.16 83 ASN A O 1
ATOM 655 N N . ALA A 1 84 ? -12.887 21.684 38.400 1.00 56.59 84 ALA A N 1
ATOM 656 C CA . ALA A 1 84 ? -12.999 20.723 37.311 1.00 56.59 84 ALA A CA 1
ATOM 657 C C . ALA A 1 84 ? -11.921 19.640 37.412 1.00 56.59 84 ALA A C 1
ATOM 659 O O . ALA A 1 84 ? -10.751 19.972 37.704 1.00 56.59 84 ALA A O 1
#

Secondary structure (DSSP, 8-state):
-HHHHHHHHHHHHHHT-BTTB-S-HHHHHHHHHHHHHHHHHHHHHHHHHTGGG----HHHHHHHHHT-GGGHHHHHHHH-TTT-

Foldseek 3Di:
DLLVVLVVQLVVQVVPADDPDRPSVVSNVVSVVVSVVVCVVVVVCCCVPPVVPDDDPPVVVVVCVVVDPVVVVVCCVPQNPVRD

pLDDT: mean 91.6, std 11.39, range [56.59, 98.75]

Sequence (84 aa):
VQVMGNDTAIGIAASQGNFELNVFKPVIIYNFLQSLRLLSDSMESFNIHCASGIEPNREKIDYYLHHSLMLVTALNPHVGYENA

InterPro domains:
  IPR005677 Fumarate hydratase, class II [PTHR11444] (1-84)
  IPR008948 L-Aspartase-like [SSF48557] (2-84)

Organism: Helicobacter pylori (NCBI:txid210)

Radius of gyration: 25.79 Å; chains: 1; bounding box: 44×34×66 Å